Protein AF-A0A255ZN22-F1 (afdb_monomer_lite)

Structure (mmCIF, N/CA/C/O backbone):
data_AF-A0A255ZN22-F1
#
_entry.id   AF-A0A255ZN22-F1
#
loop_
_atom_site.group_PDB
_atom_site.id
_atom_site.type_symbol
_atom_site.label_atom_id
_atom_site.label_alt_id
_atom_site.label_comp_id
_atom_site.label_asym_id
_atom_site.label_entity_id
_atom_site.label_seq_id
_atom_site.pdbx_PDB_ins_code
_atom_site.Cartn_x
_atom_site.Cartn_y
_atom_site.Cartn_z
_atom_site.occupancy
_atom_site.B_iso_or_equiv
_atom_site.auth_seq_id
_atom_site.auth_comp_id
_atom_site.auth_asym_id
_atom_site.auth_atom_id
_atom_site.pdbx_PDB_model_num
ATOM 1 N N . MET A 1 1 ? -34.858 -12.009 8.345 1.00 42.62 1 MET A N 1
ATOM 2 C CA . MET A 1 1 ? -36.138 -11.846 9.055 1.00 42.62 1 MET A CA 1
ATOM 3 C C . MET A 1 1 ? -36.398 -13.167 9.733 1.00 42.62 1 MET A C 1
ATOM 5 O O . MET A 1 1 ? -36.829 -14.069 9.045 1.00 42.62 1 MET A O 1
ATOM 9 N N . ASP A 1 2 ? -36.092 -13.280 11.021 1.00 38.97 2 ASP A N 1
ATOM 10 C CA . ASP A 1 2 ? -36.508 -14.421 11.837 1.00 38.97 2 ASP A CA 1
ATOM 11 C C . ASP A 1 2 ? -36.957 -13.870 13.189 1.00 38.97 2 ASP A C 1
ATOM 13 O O . ASP A 1 2 ? -36.173 -13.330 13.969 1.00 38.97 2 ASP A O 1
ATOM 17 N N . ASN A 1 3 ? -38.275 -13.900 13.377 1.00 42.09 3 ASN A N 1
ATOM 18 C CA . ASN A 1 3 ? -39.003 -13.353 14.512 1.00 42.09 3 ASN A CA 1
ATOM 19 C C . ASN A 1 3 ? -39.272 -14.475 15.521 1.00 42.09 3 ASN A C 1
ATOM 21 O O . ASN A 1 3 ? -40.298 -15.147 15.423 1.00 42.09 3 ASN A O 1
ATOM 25 N N . SER A 1 4 ? -38.415 -14.640 16.526 1.00 48.19 4 SER A N 1
ATOM 26 C CA . SER A 1 4 ? -38.745 -15.480 17.684 1.00 48.19 4 SER A CA 1
ATOM 27 C C . SER A 1 4 ? -39.387 -14.624 18.772 1.00 48.19 4 SER A C 1
ATOM 29 O O . SER A 1 4 ? -38.717 -13.969 19.568 1.00 48.19 4 SER A O 1
ATOM 31 N N . LYS A 1 5 ? -40.723 -14.607 18.764 1.00 43.19 5 LYS A N 1
ATOM 32 C CA . LYS A 1 5 ? -41.575 -14.010 19.798 1.00 43.19 5 LYS A CA 1
ATOM 33 C C . LYS A 1 5 ? -41.510 -14.889 21.051 1.00 43.19 5 LYS A C 1
ATOM 35 O O . LYS A 1 5 ? -42.107 -15.960 21.081 1.00 43.19 5 LYS A O 1
ATOM 40 N N . ILE A 1 6 ? -40.785 -14.444 22.074 1.00 53.47 6 ILE A N 1
ATOM 41 C CA . ILE A 1 6 ? -40.792 -15.077 23.398 1.00 53.47 6 ILE A CA 1
ATOM 42 C C . ILE A 1 6 ? -42.051 -14.595 24.131 1.00 53.47 6 ILE A C 1
ATOM 44 O O . ILE A 1 6 ? -42.189 -13.414 24.445 1.00 53.47 6 ILE A O 1
ATOM 48 N N . LEU A 1 7 ? -42.992 -15.517 24.330 1.00 46.69 7 LEU A N 1
ATOM 49 C CA . LEU A 1 7 ? -44.236 -15.326 25.072 1.00 46.69 7 LEU A CA 1
ATOM 50 C C . LEU A 1 7 ? -43.937 -15.151 26.570 1.00 46.69 7 LEU A C 1
ATOM 52 O O . LEU A 1 7 ? -43.393 -16.047 27.209 1.00 46.69 7 LEU A O 1
AT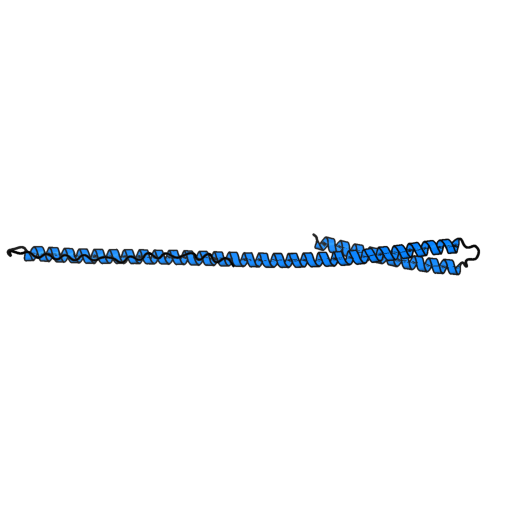OM 56 N N . PHE A 1 8 ? -44.306 -13.992 27.118 1.00 40.56 8 PHE A N 1
ATOM 57 C CA . PHE A 1 8 ? -44.344 -13.714 28.555 1.00 40.56 8 PHE A CA 1
ATOM 58 C C . PHE A 1 8 ? -45.635 -14.300 29.142 1.00 40.56 8 PHE A C 1
ATOM 60 O O . PHE A 1 8 ? -46.725 -13.806 28.853 1.00 40.56 8 PHE A O 1
ATOM 67 N N . THR A 1 9 ? -45.528 -15.331 29.977 1.00 43.53 9 THR A N 1
ATOM 68 C CA . THR A 1 9 ? -46.674 -15.895 30.705 1.00 43.53 9 THR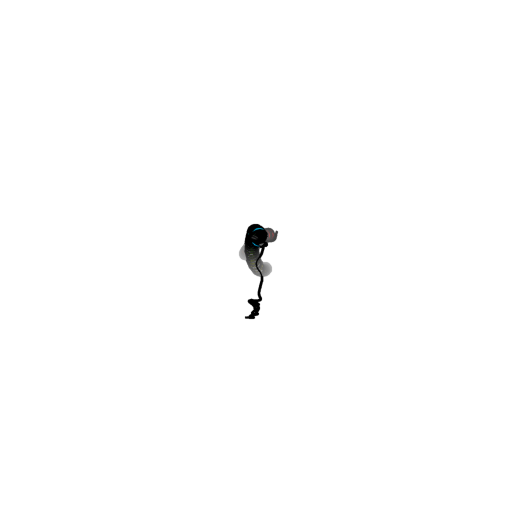 A CA 1
ATOM 69 C C . THR A 1 9 ? -46.726 -15.284 32.104 1.00 43.53 9 THR A C 1
ATOM 71 O O . THR A 1 9 ? -45.979 -15.685 32.993 1.00 43.53 9 THR A O 1
ATOM 74 N N . ALA A 1 10 ? -47.588 -14.284 32.298 1.00 40.84 10 ALA A N 1
ATOM 75 C CA . ALA A 1 10 ? -47.902 -13.719 33.609 1.00 40.84 10 ALA A CA 1
ATOM 76 C C . ALA A 1 10 ? -49.066 -14.504 34.236 1.00 40.84 10 ALA A C 1
ATOM 78 O O . ALA A 1 10 ? -50.192 -14.441 33.746 1.00 40.84 10 ALA A O 1
ATOM 79 N N . LEU A 1 11 ? -48.794 -15.253 35.307 1.00 37.72 11 LEU A N 1
ATOM 80 C CA . LEU A 1 11 ? -49.802 -15.977 36.080 1.00 37.72 11 LEU A CA 1
ATOM 81 C C . LEU A 1 11 ? -50.188 -15.137 37.308 1.00 37.72 11 LEU A C 1
ATOM 83 O O . LEU A 1 11 ? -49.518 -15.180 38.335 1.00 37.72 11 LEU A O 1
ATOM 87 N N . PHE A 1 12 ? -51.255 -14.348 37.184 1.00 39.59 12 PHE A N 1
ATOM 88 C CA . PHE A 1 12 ? -51.958 -13.741 38.315 1.00 39.59 12 PHE A CA 1
ATOM 89 C C . PHE A 1 12 ? -53.159 -14.624 38.654 1.00 39.59 12 PHE A C 1
ATOM 91 O O . PHE A 1 12 ? -54.073 -14.729 37.839 1.00 39.59 12 PHE A O 1
ATOM 98 N N . LEU A 1 13 ? -53.184 -15.221 39.848 1.00 40.44 13 LEU A N 1
ATOM 99 C CA . LEU A 1 13 ? -54.414 -15.757 40.430 1.00 40.44 13 LEU A CA 1
ATOM 100 C C . LEU A 1 13 ? -54.646 -15.115 41.801 1.00 40.44 13 LEU A C 1
ATOM 102 O O . LEU A 1 13 ? -53.926 -15.348 42.770 1.00 40.44 13 LEU A O 1
ATOM 106 N N . THR A 1 14 ? -55.647 -14.243 41.806 1.00 42.03 14 THR A N 1
ATOM 107 C CA . THR A 1 14 ? -56.286 -13.562 42.927 1.00 42.03 14 THR A CA 1
ATOM 108 C C . THR A 1 14 ? -57.098 -14.535 43.787 1.00 42.03 14 THR A C 1
ATOM 110 O O . THR A 1 14 ? -57.563 -15.570 43.318 1.00 42.03 14 THR A O 1
ATOM 113 N N . GLY A 1 15 ? -57.216 -14.199 45.074 1.00 35.94 15 GLY A N 1
ATOM 114 C CA . GLY A 1 15 ? -57.648 -15.101 46.139 1.00 35.94 15 GLY A CA 1
ATOM 115 C C . GLY A 1 15 ? -59.147 -15.361 46.290 1.00 35.94 15 GLY A C 1
ATOM 116 O O . GLY A 1 15 ? -59.993 -14.829 45.576 1.00 35.94 15 GLY A O 1
ATOM 117 N N . ALA A 1 16 ? -59.449 -16.162 47.310 1.00 38.47 16 ALA A N 1
ATOM 118 C CA . ALA A 1 16 ? -60.785 -16.377 47.839 1.00 38.47 16 ALA A CA 1
ATOM 119 C C . ALA A 1 16 ? -60.768 -16.120 49.354 1.00 38.47 16 ALA A C 1
ATOM 121 O O . ALA A 1 16 ? -60.065 -16.794 50.105 1.00 38.47 16 ALA A O 1
ATOM 122 N N . PHE A 1 17 ? -61.541 -15.123 49.782 1.00 40.75 17 PHE A N 1
ATOM 123 C CA . PHE A 1 17 ? -61.915 -14.904 51.176 1.00 40.75 17 PHE A CA 1
ATOM 124 C C . PHE A 1 17 ? -63.021 -15.896 51.547 1.00 40.75 17 PHE A C 1
ATOM 126 O O . PHE A 1 17 ? -64.038 -15.963 50.858 1.00 40.75 17 PHE A O 1
ATOM 133 N N . ALA A 1 18 ? -62.859 -16.618 52.654 1.00 37.53 18 ALA A N 1
ATOM 134 C CA . ALA A 1 18 ? -63.938 -17.365 53.290 1.00 37.53 18 ALA A CA 1
ATOM 135 C C . ALA A 1 18 ? -64.299 -16.674 54.613 1.00 37.53 18 ALA A C 1
ATOM 137 O O . ALA A 1 18 ? -63.524 -16.700 55.564 1.00 37.53 18 ALA A O 1
ATOM 138 N N . ASN A 1 19 ? -65.474 -16.042 54.658 1.00 43.28 19 ASN A N 1
ATOM 139 C CA . ASN A 1 19 ? -66.140 -15.657 55.900 1.00 43.28 19 ASN A CA 1
ATOM 140 C C . ASN A 1 19 ? -67.181 -16.731 56.223 1.00 43.28 19 ASN A C 1
ATOM 142 O O . ASN A 1 19 ? -68.104 -16.944 55.440 1.00 43.28 19 ASN A O 1
ATOM 146 N N . ALA A 1 20 ? -67.057 -17.369 57.383 1.00 34.81 20 ALA A N 1
ATOM 147 C CA . ALA A 1 20 ? -68.116 -18.165 57.986 1.00 34.81 20 ALA A CA 1
ATOM 148 C C . ALA A 1 20 ? -68.363 -17.621 59.399 1.00 34.81 20 ALA A C 1
ATOM 150 O O . ALA A 1 20 ? -67.557 -17.824 60.304 1.00 34.81 20 ALA A O 1
ATOM 151 N N . GLN A 1 21 ? -69.459 -16.880 59.569 1.00 40.47 21 GLN A N 1
ATOM 152 C CA . GLN A 1 21 ? -70.020 -16.559 60.880 1.00 40.47 21 GLN A CA 1
ATOM 153 C C . GLN A 1 21 ? -70.961 -17.690 61.297 1.00 40.47 21 GLN A C 1
ATOM 155 O O . GLN A 1 21 ? -71.856 -18.059 60.537 1.00 40.47 21 GLN A O 1
ATOM 160 N N . GLN A 1 22 ? -70.809 -18.182 62.525 1.00 34.00 22 GLN A N 1
ATOM 161 C CA . GLN A 1 22 ? -71.832 -18.977 63.193 1.00 34.00 22 GLN A CA 1
ATOM 162 C C . GLN A 1 22 ? -72.015 -18.458 64.625 1.00 34.00 22 GLN A C 1
ATOM 164 O O . GLN A 1 22 ? -71.066 -18.377 65.401 1.00 34.00 22 GLN A O 1
ATOM 169 N N . ASN A 1 23 ? -73.247 -18.044 64.920 1.00 36.53 23 ASN A N 1
ATOM 170 C CA . ASN A 1 23 ? -73.726 -17.559 66.214 1.00 36.53 23 ASN A CA 1
ATOM 171 C C . ASN A 1 23 ? -74.195 -18.722 67.111 1.00 36.53 23 ASN A C 1
ATOM 173 O O . ASN A 1 23 ? -74.844 -19.645 66.627 1.00 36.53 23 ASN A O 1
ATOM 177 N N . GLY A 1 24 ? -73.984 -18.580 68.423 1.00 32.84 24 GLY A N 1
ATOM 178 C CA . GLY A 1 24 ? -74.672 -19.278 69.528 1.00 32.84 24 GLY A CA 1
ATOM 179 C C . GLY A 1 24 ? -74.041 -18.827 70.858 1.00 32.84 24 GLY A C 1
ATOM 180 O O . GLY A 1 24 ? -72.853 -19.043 71.041 1.00 32.84 24 GLY A O 1
ATOM 181 N N . GLY A 1 25 ? -74.649 -17.944 71.670 1.00 34.28 25 GLY A N 1
ATOM 182 C CA . GLY A 1 25 ? -75.611 -18.236 72.759 1.00 34.28 25 GLY A CA 1
ATOM 183 C C . GLY A 1 25 ? -74.949 -19.039 73.901 1.00 34.28 25 GLY A C 1
ATOM 184 O O . GLY A 1 25 ? -74.407 -20.093 73.618 1.00 34.28 25 GLY A O 1
ATOM 185 N N . SER A 1 26 ? -74.930 -18.714 75.201 1.00 37.47 26 SER A N 1
ATOM 186 C CA . SER A 1 26 ? -75.487 -17.662 76.071 1.00 37.47 26 SER A CA 1
ATOM 187 C C . SER A 1 26 ? -74.982 -17.918 77.514 1.00 37.47 26 SER A C 1
ATOM 189 O O . SER A 1 26 ? -74.968 -19.079 77.912 1.00 37.47 26 SER A O 1
ATOM 191 N N . SER A 1 27 ? -74.652 -16.888 78.308 1.00 37.62 27 SER A N 1
ATOM 192 C CA . SER A 1 27 ? -74.996 -16.717 79.750 1.00 37.62 27 SER A CA 1
ATOM 193 C C . SER A 1 27 ? -74.075 -15.666 80.410 1.00 37.62 27 SER A C 1
ATOM 195 O O . SER A 1 27 ? -72.861 -15.745 80.213 1.00 37.62 27 SER A O 1
ATOM 197 N N . PRO A 1 28 ? -74.595 -14.685 81.179 1.00 56.25 28 PRO A N 1
ATOM 198 C CA . PRO A 1 28 ? -73.804 -13.595 81.734 1.00 56.25 28 PRO A CA 1
ATOM 199 C C . PRO A 1 28 ? -73.674 -13.709 83.255 1.00 56.25 28 PRO A C 1
ATOM 201 O O . PRO A 1 28 ? -74.647 -13.484 83.961 1.00 56.25 28 PRO A O 1
ATOM 204 N N . VAL A 1 29 ? -72.475 -13.963 83.772 1.00 37.97 29 VAL A N 1
ATOM 205 C CA . VAL A 1 29 ? -72.031 -13.407 85.061 1.00 37.97 29 VAL A CA 1
ATOM 206 C C . VAL A 1 29 ? -70.510 -13.546 85.161 1.00 37.97 29 VAL A C 1
ATOM 208 O O . VAL A 1 29 ? -69.957 -14.616 84.943 1.00 37.97 29 VAL A O 1
ATOM 211 N N . ASP A 1 30 ? -69.849 -12.426 85.447 1.00 41.03 30 ASP A N 1
ATOM 212 C CA . ASP A 1 30 ? -68.445 -12.320 85.877 1.00 41.03 30 ASP A CA 1
ATOM 213 C C . ASP A 1 30 ? -67.310 -12.580 84.861 1.00 41.03 30 ASP A C 1
ATOM 215 O O . ASP A 1 30 ? -66.173 -12.848 85.228 1.00 41.03 30 ASP A O 1
ATOM 219 N N . SER A 1 31 ? -67.575 -12.447 83.555 1.00 46.72 31 SER A N 1
ATOM 220 C CA . SER A 1 31 ? -66.528 -12.506 82.506 1.00 46.72 31 SER A CA 1
ATOM 221 C C . SER A 1 31 ? -66.238 -11.162 81.822 1.00 46.72 31 SER A C 1
ATOM 223 O O . SER A 1 31 ? -65.248 -11.031 81.113 1.00 46.72 31 SER A O 1
ATOM 225 N N . LEU A 1 32 ? -67.067 -10.132 82.025 1.00 43.38 32 LEU A N 1
ATOM 226 C CA . LEU A 1 32 ? -67.018 -8.883 81.245 1.00 43.38 32 LEU A CA 1
ATOM 227 C C . LEU A 1 32 ? -65.808 -7.978 81.539 1.00 43.38 32 LEU A C 1
ATOM 229 O O . LEU A 1 32 ? -65.420 -7.203 80.664 1.00 43.38 32 LEU A O 1
ATOM 233 N N . SER A 1 33 ? -65.209 -8.057 82.729 1.00 43.03 33 SER A N 1
ATOM 234 C CA . SER A 1 33 ? -63.977 -7.325 83.068 1.00 43.03 33 SER A CA 1
ATOM 235 C C . SER A 1 33 ? -62.738 -8.031 82.504 1.00 43.03 33 SER A C 1
ATOM 237 O O . SER A 1 33 ? -61.956 -7.411 81.791 1.00 43.03 33 SER A O 1
ATOM 239 N N . VAL A 1 34 ? -62.628 -9.350 82.697 1.00 46.34 34 VAL A N 1
ATOM 240 C CA . VAL A 1 34 ? -61.513 -10.184 82.202 1.00 46.34 34 VAL A CA 1
ATOM 241 C C . VAL A 1 34 ? -61.508 -10.309 80.668 1.00 46.34 34 VAL A C 1
ATOM 243 O O . VAL A 1 34 ? -60.452 -10.340 80.035 1.00 46.34 34 VAL A O 1
ATOM 246 N N . GLN A 1 35 ? -62.685 -10.331 80.037 1.00 44.16 35 GLN A N 1
ATOM 247 C CA . GLN A 1 35 ? -62.835 -10.440 78.584 1.00 44.16 35 GLN A CA 1
ATOM 248 C C . GLN A 1 35 ? -62.599 -9.096 77.871 1.00 44.16 35 GLN A C 1
ATOM 250 O O . GLN A 1 35 ? -62.114 -9.093 76.740 1.00 44.16 35 GLN A O 1
ATOM 255 N N . ARG A 1 36 ? -62.858 -7.946 78.520 1.00 48.28 36 ARG A N 1
ATOM 256 C CA . ARG A 1 36 ? -62.447 -6.623 78.004 1.00 48.28 36 ARG A CA 1
ATOM 257 C C . ARG A 1 36 ? -60.935 -6.422 78.066 1.00 48.28 36 ARG A C 1
ATOM 259 O O . ARG A 1 36 ? -60.371 -5.982 77.071 1.00 48.28 36 ARG A O 1
ATOM 266 N N . ASP A 1 37 ? -60.286 -6.812 79.162 1.00 50.50 37 ASP A N 1
ATOM 267 C CA . ASP A 1 37 ? -58.820 -6.751 79.265 1.00 50.50 37 ASP A CA 1
ATOM 268 C C . ASP A 1 37 ? -58.147 -7.685 78.254 1.00 50.50 37 ASP A C 1
ATOM 270 O O . ASP A 1 37 ? -57.261 -7.272 77.510 1.00 50.50 37 ASP A O 1
ATOM 274 N N . SER A 1 38 ? -58.634 -8.922 78.121 1.00 54.41 38 SER A N 1
ATOM 275 C CA . SER A 1 38 ? -58.085 -9.882 77.152 1.00 54.41 38 SER A CA 1
ATOM 276 C C . SER A 1 38 ? -58.285 -9.435 75.697 1.00 54.41 38 SER A C 1
ATOM 278 O O . SER A 1 38 ? -57.421 -9.663 74.854 1.00 54.41 38 SER A O 1
ATOM 280 N N . THR A 1 39 ? -59.403 -8.773 75.375 1.00 55.97 39 THR A N 1
ATOM 281 C CA . THR A 1 39 ? -59.663 -8.260 74.015 1.00 55.97 39 THR A CA 1
ATOM 282 C C . THR A 1 39 ? -58.918 -6.962 73.706 1.00 55.97 39 THR A C 1
ATOM 284 O O . THR A 1 39 ? -58.557 -6.755 72.546 1.00 55.97 39 THR A O 1
ATOM 287 N N . MET A 1 40 ? -58.635 -6.115 74.704 1.00 57.53 40 MET A N 1
ATOM 288 C CA . MET A 1 40 ? -57.730 -4.969 74.549 1.00 57.53 40 MET A CA 1
ATOM 289 C C . MET A 1 40 ? -56.282 -5.417 74.348 1.00 57.53 40 MET A C 1
ATOM 291 O O . MET A 1 40 ? -55.661 -4.976 73.384 1.00 57.53 40 MET A O 1
ATOM 295 N N . VAL A 1 41 ? -55.789 -6.363 75.156 1.00 60.56 41 VAL A N 1
ATOM 296 C CA . VAL A 1 41 ? -54.438 -6.931 75.010 1.00 60.56 41 VAL A CA 1
ATOM 297 C C . VAL A 1 41 ? -54.274 -7.623 73.656 1.00 60.56 41 VAL A C 1
ATOM 299 O O . VAL A 1 41 ? -53.267 -7.415 72.989 1.00 60.56 41 VAL A O 1
ATOM 302 N N . LEU A 1 42 ? -55.272 -8.384 73.189 1.00 61.19 42 LEU A N 1
ATOM 303 C CA . LEU A 1 42 ? -55.245 -8.998 71.855 1.00 61.19 42 LEU A CA 1
ATOM 304 C C . LEU A 1 42 ? -55.263 -7.960 70.723 1.00 61.19 42 LEU A C 1
ATOM 306 O O . LEU A 1 42 ? -54.556 -8.145 69.738 1.00 61.19 42 LEU A 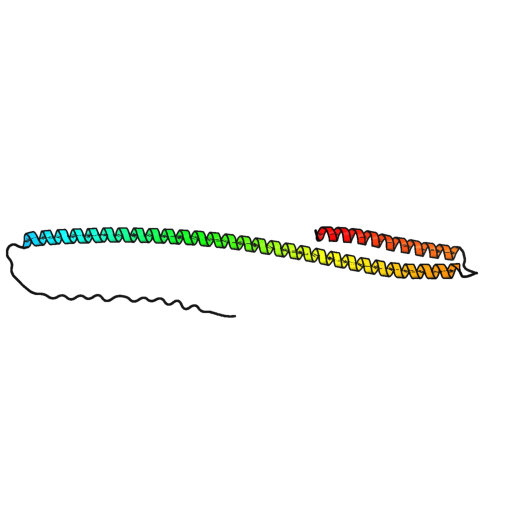O 1
ATOM 310 N N . LYS A 1 43 ? -56.028 -6.864 70.846 1.00 61.94 43 LYS A N 1
ATOM 311 C CA . LYS A 1 43 ? -56.030 -5.769 69.856 1.00 61.94 43 LYS A CA 1
ATOM 312 C C . LYS A 1 43 ? -54.707 -5.007 69.821 1.00 61.94 43 LYS A C 1
ATOM 314 O O . LYS A 1 43 ? -54.247 -4.674 68.733 1.00 61.94 43 LYS A O 1
ATOM 319 N N . GLU A 1 44 ? -54.100 -4.729 70.971 1.00 61.88 44 GLU A N 1
ATOM 320 C CA . GLU A 1 44 ? -52.779 -4.093 71.043 1.00 61.88 44 GLU A CA 1
ATOM 321 C C . GLU A 1 44 ? -51.687 -5.000 70.474 1.00 61.88 44 GLU A C 1
ATOM 323 O O . GLU A 1 44 ? -50.901 -4.534 69.653 1.00 61.88 44 GLU A O 1
ATOM 328 N N . ASN A 1 45 ? -51.703 -6.298 70.797 1.00 64.88 45 ASN A N 1
ATOM 329 C CA . ASN A 1 45 ? -50.783 -7.278 70.212 1.00 64.88 45 ASN A CA 1
ATOM 330 C C . ASN A 1 45 ? -50.958 -7.371 68.685 1.00 64.88 45 ASN A C 1
ATOM 332 O O . ASN A 1 45 ? -49.986 -7.341 67.939 1.00 64.88 45 ASN A O 1
ATOM 336 N N . TYR A 1 46 ? -52.202 -7.413 68.197 1.00 59.75 46 TYR A N 1
ATOM 337 C CA . TYR A 1 46 ? -52.500 -7.487 66.764 1.00 59.75 46 TYR A CA 1
ATOM 338 C C . TYR A 1 46 ? -52.066 -6.224 66.007 1.00 59.75 46 TYR A C 1
ATOM 340 O O . TYR A 1 46 ? -51.544 -6.314 64.896 1.00 59.75 46 TYR A O 1
ATOM 348 N N . ASN A 1 47 ? -52.246 -5.045 66.609 1.00 68.44 47 ASN A N 1
ATOM 349 C CA . ASN A 1 47 ? -51.798 -3.779 66.032 1.00 68.44 47 ASN A CA 1
ATOM 350 C C . ASN A 1 47 ? -50.267 -3.658 66.041 1.00 68.44 47 ASN A C 1
ATOM 352 O O . ASN A 1 47 ? -49.712 -3.233 65.031 1.00 68.44 47 ASN A O 1
ATOM 356 N N . GLN A 1 48 ? -49.591 -4.080 67.117 1.00 65.06 48 GLN A N 1
ATOM 357 C CA . GLN A 1 48 ? -48.125 -4.101 67.206 1.00 65.06 48 GLN A CA 1
ATOM 358 C C . GLN A 1 48 ? -47.497 -5.055 66.180 1.00 65.06 48 GLN A C 1
ATOM 360 O O . GLN A 1 48 ? -46.602 -4.648 65.436 1.00 65.06 48 GLN A O 1
ATOM 365 N N . ILE A 1 49 ? -48.030 -6.276 66.053 1.00 67.56 49 ILE A N 1
ATOM 366 C CA . ILE A 1 49 ? -47.585 -7.266 65.059 1.00 67.56 49 ILE A CA 1
ATOM 367 C C . ILE A 1 49 ? -47.801 -6.744 63.629 1.00 67.56 49 ILE A C 1
ATOM 369 O O . ILE A 1 49 ? -46.923 -6.894 62.781 1.00 67.56 49 ILE A O 1
ATOM 373 N N . ASN A 1 50 ? -48.928 -6.078 63.347 1.00 72.00 50 ASN A N 1
ATOM 374 C CA . ASN A 1 50 ? -49.164 -5.474 62.030 1.00 72.00 50 ASN A CA 1
ATOM 375 C C . ASN A 1 50 ? -48.209 -4.312 61.733 1.00 72.00 50 ASN A C 1
ATOM 377 O O . ASN A 1 50 ? -47.769 -4.164 60.593 1.00 72.00 50 ASN A O 1
ATOM 381 N N . THR A 1 51 ? -47.862 -3.494 62.730 1.00 76.00 51 THR A N 1
ATOM 382 C CA . THR A 1 51 ? -46.883 -2.415 62.545 1.00 76.00 51 THR A CA 1
ATOM 383 C C . THR A 1 51 ? -45.463 -2.936 62.335 1.00 76.00 51 THR A C 1
ATOM 385 O O . THR A 1 51 ? -44.761 -2.412 61.473 1.00 76.00 51 THR A O 1
ATOM 388 N N . GLU A 1 52 ? -45.044 -3.992 63.038 1.00 79.31 52 GLU A N 1
ATOM 389 C CA . GLU A 1 52 ? -43.739 -4.631 62.812 1.00 79.31 52 GLU A CA 1
ATOM 390 C C . GLU A 1 52 ? -43.674 -5.336 61.452 1.00 79.31 52 GLU A C 1
ATOM 392 O O . GLU A 1 52 ? -42.697 -5.168 60.720 1.00 79.31 52 GLU A O 1
ATOM 397 N N . ALA A 1 53 ? -44.736 -6.045 61.055 1.00 82.19 53 ALA A N 1
ATOM 398 C CA . ALA A 1 53 ? -44.827 -6.679 59.741 1.00 82.19 53 ALA A CA 1
ATOM 399 C C . ALA A 1 53 ? -44.800 -5.649 58.596 1.00 82.19 53 ALA A C 1
ATOM 401 O O . ALA A 1 53 ? -44.143 -5.872 57.576 1.00 82.19 53 ALA A O 1
ATOM 402 N N . ALA A 1 54 ? -45.464 -4.500 58.768 1.00 82.62 54 ALA A N 1
ATOM 403 C CA . ALA A 1 54 ? -45.416 -3.399 57.808 1.00 82.62 54 ALA A CA 1
ATOM 404 C C . ALA A 1 54 ? -44.016 -2.764 57.723 1.00 82.62 54 ALA A C 1
ATOM 406 O O . ALA A 1 54 ? -43.541 -2.480 56.622 1.00 82.62 54 ALA A O 1
ATOM 407 N N . LEU A 1 55 ? -43.329 -2.593 58.858 1.00 86.62 55 LEU A N 1
ATOM 408 C CA . LEU A 1 55 ? -41.967 -2.053 58.910 1.00 86.62 55 LEU A CA 1
ATOM 409 C C . LEU A 1 55 ? -40.947 -3.001 58.252 1.00 86.62 55 LEU A C 1
ATOM 411 O O . LEU A 1 55 ? -40.091 -2.560 57.484 1.00 86.62 55 LEU A O 1
ATOM 415 N N . GLU A 1 56 ? -41.046 -4.311 58.504 1.00 88.00 56 GLU A N 1
ATOM 416 C CA . GLU A 1 56 ? -40.218 -5.314 57.824 1.00 88.00 56 GLU A CA 1
ATOM 417 C C . GLU A 1 56 ? -40.487 -5.360 56.317 1.00 88.00 56 GLU A C 1
ATOM 419 O O . GLU A 1 56 ? -39.547 -5.456 55.524 1.00 88.00 56 GLU A O 1
ATOM 424 N N . ALA A 1 57 ? -41.755 -5.289 55.901 1.00 87.31 57 ALA A N 1
ATOM 425 C CA . ALA A 1 57 ? -42.113 -5.249 54.487 1.00 87.31 57 ALA A CA 1
ATOM 426 C C . ALA A 1 57 ? -41.531 -4.006 53.796 1.00 87.31 57 ALA A C 1
ATOM 428 O O . ALA A 1 57 ? -41.012 -4.112 52.684 1.00 87.31 57 ALA A O 1
ATOM 429 N N . GLN A 1 58 ? -41.547 -2.855 54.473 1.00 89.44 58 GLN A N 1
ATOM 430 C CA . GLN A 1 58 ? -40.966 -1.615 53.968 1.00 89.44 58 GLN A CA 1
ATOM 431 C C . GLN A 1 58 ? -39.439 -1.714 53.830 1.00 89.44 58 GLN A C 1
ATOM 433 O O . GLN A 1 58 ? -38.912 -1.393 52.766 1.00 89.44 58 GLN A O 1
ATOM 438 N N . LYS A 1 59 ? -38.735 -2.260 54.833 1.00 92.62 59 LYS A N 1
ATOM 439 C CA . LYS A 1 59 ? -37.284 -2.517 54.745 1.00 92.62 59 LYS A CA 1
ATOM 440 C C . LYS A 1 59 ? -36.925 -3.476 53.610 1.00 92.62 59 LYS A C 1
ATOM 442 O O . LYS A 1 59 ? -35.995 -3.209 52.855 1.00 92.62 59 LYS A O 1
ATOM 447 N N . ARG A 1 60 ? -37.672 -4.575 53.438 1.00 91.31 60 ARG A N 1
ATOM 448 C CA . ARG A 1 60 ? -37.437 -5.516 52.326 1.00 91.31 60 ARG A CA 1
ATOM 449 C C . ARG A 1 60 ? -37.667 -4.864 50.963 1.00 91.31 60 ARG A C 1
ATOM 451 O O . ARG A 1 60 ? -36.927 -5.160 50.027 1.00 91.31 60 ARG A O 1
ATOM 458 N N . ALA A 1 61 ? -38.674 -3.999 50.841 1.00 90.19 61 ALA A N 1
ATOM 459 C CA . ALA A 1 61 ? -38.935 -3.256 49.612 1.00 90.19 61 ALA A CA 1
ATOM 460 C C . ALA A 1 61 ? -37.804 -2.262 49.297 1.00 90.19 61 ALA A C 1
ATOM 462 O O . ALA A 1 61 ? -37.352 -2.202 48.155 1.00 90.19 61 ALA A O 1
ATOM 463 N N . GLU A 1 62 ? -37.298 -1.552 50.307 1.00 93.38 62 GLU A N 1
ATOM 464 C CA . GLU A 1 62 ? -36.174 -0.620 50.169 1.00 93.38 62 GLU A CA 1
ATOM 465 C C . GLU A 1 62 ? -34.875 -1.346 49.776 1.00 93.38 62 GLU A C 1
ATOM 467 O O . GLU A 1 62 ? -34.217 -0.959 48.810 1.00 93.38 62 GLU A O 1
ATOM 472 N N . GLU A 1 63 ? -34.553 -2.472 50.423 1.00 93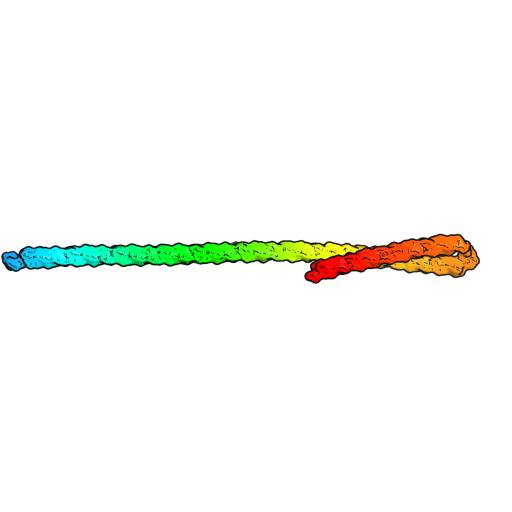.88 63 GLU A N 1
ATOM 473 C CA . GLU A 1 63 ? -33.409 -3.311 50.040 1.00 93.88 63 GLU A CA 1
ATOM 474 C C . GLU A 1 63 ? -33.538 -3.866 48.613 1.00 93.88 63 GLU A C 1
ATOM 476 O O . GLU A 1 63 ? -32.555 -3.935 47.869 1.00 93.88 63 GLU A O 1
ATOM 481 N N . ALA A 1 64 ? -34.742 -4.289 48.214 1.00 92.94 64 ALA A N 1
ATOM 482 C CA . ALA A 1 64 ? -34.999 -4.778 46.864 1.00 92.94 64 ALA A CA 1
ATOM 483 C C . ALA A 1 64 ? -34.817 -3.664 45.822 1.00 92.94 64 ALA A C 1
ATOM 485 O O . ALA A 1 64 ? -34.218 -3.904 44.769 1.00 92.94 64 ALA A O 1
ATOM 486 N N . GLN A 1 65 ? -35.268 -2.447 46.130 1.00 93.31 65 GLN A N 1
ATOM 487 C CA . GLN A 1 65 ? -35.079 -1.277 45.279 1.00 93.31 65 GLN A CA 1
ATOM 488 C C . GLN A 1 65 ? -33.596 -0.898 45.167 1.00 93.31 65 GLN A C 1
ATOM 490 O O . GLN A 1 65 ? -33.099 -0.709 44.056 1.00 93.31 65 GLN A O 1
ATOM 495 N N . GLU A 1 66 ? -32.852 -0.883 46.275 1.00 95.25 66 GLU A N 1
ATOM 496 C CA . GLU A 1 66 ? -31.416 -0.585 46.264 1.00 95.25 66 GLU A CA 1
ATOM 497 C C . GLU A 1 66 ? -30.627 -1.624 45.443 1.00 95.25 66 GLU A C 1
ATOM 499 O O . GLU A 1 66 ? -29.737 -1.273 44.658 1.00 95.25 66 GLU A O 1
ATOM 504 N N . ARG A 1 67 ? -30.968 -2.915 45.568 1.00 94.12 67 ARG A N 1
ATOM 505 C CA . ARG A 1 67 ? -30.373 -3.988 44.751 1.00 94.12 67 ARG A CA 1
ATOM 506 C C . ARG A 1 67 ? -30.694 -3.813 43.267 1.00 94.12 67 ARG A C 1
ATOM 508 O O . ARG A 1 67 ? -29.794 -3.960 42.438 1.00 94.12 67 ARG A O 1
ATOM 515 N N . ALA A 1 68 ? -31.937 -3.471 42.928 1.00 93.38 68 ALA A N 1
ATOM 516 C CA . ALA A 1 68 ? -32.345 -3.219 41.548 1.00 93.38 68 ALA A CA 1
ATOM 517 C C . ALA A 1 68 ? -31.597 -2.018 40.943 1.00 93.38 68 ALA A C 1
ATOM 519 O O . ALA A 1 68 ? -31.086 -2.111 39.825 1.00 93.38 68 ALA A O 1
ATOM 520 N N . GLU A 1 69 ? -31.444 -0.923 41.692 1.00 95.31 69 GLU A N 1
ATOM 521 C CA . GLU A 1 69 ? -30.674 0.242 41.250 1.00 95.31 69 GLU A CA 1
ATOM 522 C C . GLU A 1 69 ? -29.190 -0.077 41.048 1.00 95.31 69 GLU A C 1
ATOM 524 O O . GLU A 1 69 ? -28.596 0.344 40.051 1.00 95.31 69 GLU A O 1
ATOM 529 N N . LYS A 1 70 ? -28.568 -0.838 41.959 1.00 95.81 70 LYS A N 1
ATOM 530 C CA . LYS A 1 70 ? -27.172 -1.279 41.799 1.00 95.81 70 LYS A CA 1
ATOM 531 C C . LYS A 1 70 ? -27.004 -2.116 40.530 1.00 95.81 70 LYS A C 1
ATOM 533 O O . LYS A 1 70 ? -26.114 -1.819 39.731 1.00 95.81 70 LYS A O 1
ATOM 538 N N . ALA A 1 71 ? -27.899 -3.074 40.290 1.00 94.75 71 ALA A N 1
ATOM 539 C CA . ALA A 1 71 ? -27.883 -3.903 39.085 1.00 94.75 71 ALA A CA 1
ATOM 540 C C . ALA A 1 71 ? -28.074 -3.078 37.795 1.00 94.75 71 ALA A C 1
ATOM 542 O O . ALA A 1 71 ? -27.374 -3.298 36.801 1.00 94.75 71 ALA A O 1
ATOM 543 N N . GLN A 1 72 ? -28.962 -2.077 37.801 1.00 95.31 72 GLN A N 1
ATOM 544 C CA . GLN A 1 72 ? -29.128 -1.151 36.671 1.00 95.31 72 GLN A CA 1
ATOM 545 C C . GLN A 1 72 ? -27.865 -0.314 36.421 1.00 95.31 72 GLN A C 1
ATOM 547 O O . GLN A 1 72 ? -27.392 -0.201 35.289 1.00 95.31 72 GLN A O 1
ATOM 552 N N . ARG A 1 73 ? -27.246 0.226 37.476 1.00 96.31 73 ARG A N 1
ATOM 553 C CA . ARG A 1 73 ? -26.000 0.999 37.345 1.00 96.31 73 ARG A CA 1
ATOM 554 C C . ARG A 1 73 ? -24.849 0.142 36.813 1.00 96.31 73 ARG A C 1
ATOM 556 O O . ARG A 1 73 ? -24.024 0.633 36.039 1.00 96.31 73 ARG A O 1
ATOM 563 N N . GLU A 1 74 ? -24.761 -1.123 37.213 1.00 96.00 74 GLU A N 1
ATOM 564 C CA . GLU A 1 74 ? -23.750 -2.060 36.711 1.00 96.00 74 GLU A CA 1
ATOM 565 C C . GLU A 1 74 ? -23.974 -2.435 35.246 1.00 96.00 74 GLU A C 1
ATOM 567 O O . GLU A 1 74 ? -23.034 -2.380 34.447 1.00 96.00 74 GLU A O 1
ATOM 572 N N . THR A 1 75 ? -25.214 -2.742 34.865 1.00 95.81 75 THR A N 1
ATOM 573 C CA . THR A 1 75 ? -25.566 -3.031 33.468 1.00 95.81 75 THR A CA 1
ATOM 574 C C . THR A 1 75 ? -25.298 -1.830 32.565 1.00 95.81 75 THR A C 1
ATOM 576 O O . THR A 1 75 ? -24.640 -1.987 31.537 1.00 95.81 75 THR A O 1
ATOM 579 N N . GLU A 1 76 ? -25.660 -0.611 32.973 1.00 96.94 76 GLU A N 1
ATOM 580 C CA . GLU A 1 76 ? -25.296 0.605 32.239 1.00 96.94 76 GLU A CA 1
ATOM 581 C C . GLU A 1 76 ? -23.782 0.781 32.079 1.00 96.94 76 GLU A C 1
ATOM 583 O O . GLU A 1 76 ? -23.301 1.141 30.999 1.00 96.94 76 GLU A O 1
ATOM 588 N N . LYS A 1 77 ? -23.008 0.558 33.149 1.00 96.69 77 LYS A N 1
ATOM 589 C CA . LYS A 1 77 ? -21.541 0.635 33.093 1.00 96.69 77 LYS A CA 1
ATOM 590 C C . LYS A 1 77 ? -20.985 -0.383 32.101 1.00 96.69 77 LYS A C 1
ATOM 592 O O . LYS A 1 77 ? -20.087 -0.037 31.331 1.00 96.69 77 LYS A O 1
ATOM 597 N N . ASN A 1 78 ? -21.521 -1.599 32.088 1.00 95.81 78 ASN A N 1
ATOM 598 C CA . ASN A 1 78 ? -21.102 -2.653 31.169 1.00 95.81 78 ASN A CA 1
ATOM 599 C C . ASN A 1 78 ? -21.468 -2.318 29.719 1.00 95.81 78 ASN A C 1
ATOM 601 O O . ASN A 1 78 ? -20.603 -2.394 28.849 1.00 95.81 78 ASN A O 1
ATOM 605 N N . LEU A 1 79 ? -22.678 -1.818 29.458 1.00 96.75 79 LEU A N 1
ATOM 606 C CA . LEU A 1 79 ? -23.078 -1.341 28.129 1.00 96.75 79 LEU A CA 1
ATOM 607 C C . LEU A 1 79 ? -22.183 -0.193 27.641 1.00 96.75 79 LEU A C 1
ATOM 609 O O . LEU A 1 79 ? -21.726 -0.195 26.497 1.00 96.75 79 LEU A O 1
ATOM 613 N N . LYS A 1 80 ? -21.847 0.759 28.522 1.00 97.38 80 LYS A N 1
ATOM 614 C CA . LYS A 1 80 ? -20.910 1.854 28.214 1.00 97.38 80 LYS A CA 1
ATOM 615 C C . LYS A 1 80 ? -19.503 1.335 27.890 1.00 97.38 80 LYS A C 1
ATOM 617 O O . LYS A 1 80 ? -18.844 1.905 27.017 1.00 97.38 80 LYS A O 1
ATOM 622 N N . LYS A 1 81 ? -19.022 0.282 28.564 1.00 97.12 81 LYS A N 1
ATOM 623 C CA . LYS A 1 81 ? -17.733 -0.366 28.249 1.00 97.12 81 LYS A CA 1
ATOM 624 C C . LYS A 1 81 ? -17.774 -1.046 26.879 1.00 97.12 81 LYS A C 1
ATOM 626 O O . LYS A 1 81 ? -16.924 -0.739 26.047 1.00 97.12 81 LYS A O 1
ATOM 631 N N . ILE A 1 82 ? -18.805 -1.848 26.613 1.00 97.00 82 ILE A N 1
ATOM 632 C CA . ILE A 1 82 ? -18.998 -2.540 25.329 1.00 97.00 82 ILE A CA 1
ATOM 633 C C . ILE A 1 82 ? -19.051 -1.532 24.175 1.00 97.00 82 ILE A C 1
ATOM 635 O O . ILE A 1 82 ? -18.320 -1.668 23.198 1.00 97.00 82 ILE A O 1
ATOM 639 N N . ALA A 1 83 ? -19.835 -0.458 24.306 1.00 96.81 83 ALA A N 1
ATOM 640 C CA . ALA A 1 83 ? -19.924 0.578 23.277 1.00 96.81 83 ALA A CA 1
ATOM 641 C C . ALA A 1 83 ? -18.573 1.275 23.020 1.00 96.81 83 ALA A C 1
ATOM 643 O O . ALA A 1 83 ? -18.241 1.616 21.881 1.00 96.81 83 ALA A O 1
ATOM 644 N N . LYS A 1 84 ? -17.758 1.489 24.065 1.00 97.50 84 LYS A N 1
ATOM 645 C CA . LYS A 1 84 ? -16.398 2.035 23.914 1.00 97.50 84 LYS A CA 1
ATOM 646 C C . LYS A 1 84 ? -15.478 1.063 23.179 1.00 97.5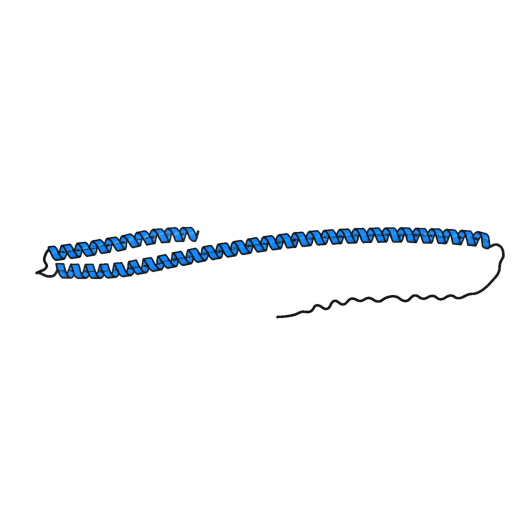0 84 LYS A C 1
ATOM 648 O O . LYS A 1 84 ? -14.703 1.509 22.336 1.00 97.50 84 LYS A O 1
ATOM 653 N N . GLU A 1 85 ? -15.547 -0.226 23.488 1.00 96.94 85 GLU A N 1
ATOM 654 C CA . GLU A 1 85 ? -14.758 -1.261 22.816 1.00 96.94 85 GLU A CA 1
ATOM 655 C C . GLU A 1 85 ? -15.154 -1.406 21.349 1.00 96.94 85 GLU A C 1
ATOM 657 O O . GLU A 1 85 ? -14.283 -1.328 20.487 1.00 96.94 85 GLU A O 1
ATOM 662 N N . GLN A 1 86 ? -16.451 -1.463 21.041 1.00 97.00 86 GLN A N 1
ATOM 663 C CA . GLN A 1 86 ? -16.951 -1.477 19.663 1.00 97.00 86 GLN A CA 1
ATOM 664 C C . GLN A 1 86 ? -16.430 -0.282 18.856 1.00 97.00 86 GLN A C 1
ATOM 666 O O . GLN A 1 86 ? -15.902 -0.458 17.759 1.00 97.00 86 GLN A O 1
ATOM 671 N N . ARG A 1 87 ? -16.478 0.932 19.424 1.00 97.56 87 ARG A N 1
ATOM 672 C CA . ARG A 1 87 ? -15.923 2.134 18.776 1.00 97.56 87 ARG A CA 1
ATOM 673 C C . ARG A 1 87 ? -14.411 2.053 18.559 1.00 97.56 87 ARG A C 1
ATOM 675 O O . ARG A 1 87 ? -13.915 2.584 17.567 1.00 97.56 87 ARG A O 1
ATOM 682 N N . LYS A 1 88 ? -13.655 1.450 19.483 1.00 97.56 88 LYS A N 1
ATOM 683 C CA . LYS A 1 88 ? -12.207 1.240 19.307 1.00 97.56 88 LYS A CA 1
ATOM 684 C C . LYS A 1 88 ? -11.941 0.257 18.170 1.00 97.56 88 LYS A C 1
ATOM 686 O O . LYS A 1 88 ? -11.106 0.550 17.318 1.00 97.56 88 LYS A O 1
ATOM 691 N N . THR A 1 89 ? -12.682 -0.846 18.127 1.00 97.25 89 THR A N 1
ATOM 692 C CA . THR A 1 89 ? -12.578 -1.859 17.073 1.00 97.25 89 THR A CA 1
ATOM 693 C C . THR A 1 89 ? -12.921 -1.280 15.706 1.00 97.25 89 THR A C 1
ATOM 695 O O . THR A 1 89 ? -12.141 -1.440 14.774 1.00 97.25 89 THR A O 1
ATOM 698 N N . GLU A 1 90 ? -14.012 -0.522 15.585 1.00 97.81 90 GLU A N 1
ATOM 699 C CA . GLU A 1 90 ? -14.395 0.133 14.328 1.00 97.81 90 GLU A CA 1
ATOM 700 C C . GLU A 1 90 ? -13.307 1.107 13.842 1.00 97.81 90 GLU A C 1
ATOM 702 O O . GLU A 1 90 ? -12.942 1.127 12.665 1.00 97.81 90 GLU A O 1
ATOM 707 N N . LYS A 1 91 ? -12.728 1.900 14.754 1.00 97.94 91 LYS A N 1
ATOM 708 C CA . LYS A 1 91 ? -11.607 2.791 14.422 1.00 97.94 91 LYS A CA 1
ATOM 709 C C . LYS A 1 91 ? -10.375 2.014 13.959 1.00 97.94 91 LYS A C 1
ATOM 711 O O . LYS A 1 91 ? -9.733 2.438 12.999 1.00 97.94 91 LYS A O 1
ATOM 716 N N . ALA A 1 92 ? -10.051 0.901 14.616 1.00 97.19 92 ALA A N 1
ATOM 717 C CA . ALA A 1 92 ? -8.934 0.043 14.234 1.00 97.19 92 ALA A CA 1
ATOM 718 C C . ALA A 1 92 ? -9.155 -0.591 12.851 1.00 97.19 92 ALA A C 1
ATOM 720 O O . ALA A 1 92 ? -8.250 -0.556 12.021 1.00 97.19 92 ALA A O 1
ATOM 721 N N . GLN A 1 93 ? -10.367 -1.077 12.565 1.00 97.69 93 GLN A N 1
ATOM 722 C CA . GLN A 1 93 ? -10.745 -1.612 11.254 1.00 97.69 93 GLN A CA 1
ATOM 723 C C . GLN A 1 93 ? -10.608 -0.555 10.154 1.00 97.69 93 GLN A C 1
ATOM 725 O O . GLN A 1 93 ? -9.922 -0.794 9.164 1.00 97.69 93 GLN A O 1
ATOM 730 N N . LYS A 1 94 ? -11.152 0.653 10.358 1.00 97.88 94 LYS A N 1
ATOM 731 C CA . LYS A 1 94 ? -11.009 1.761 9.395 1.00 97.88 94 LYS A CA 1
ATOM 732 C C . LYS A 1 94 ? -9.549 2.166 9.179 1.00 97.88 94 LYS A C 1
ATOM 734 O O . LYS A 1 94 ? -9.165 2.551 8.077 1.00 97.88 94 LYS A O 1
ATOM 739 N N . ALA A 1 95 ? -8.723 2.132 10.224 1.00 96.25 95 ALA A N 1
ATOM 740 C CA . ALA A 1 95 ? -7.296 2.419 10.099 1.00 96.25 95 ALA A CA 1
ATOM 741 C C . ALA A 1 95 ? -6.566 1.331 9.293 1.00 96.25 95 ALA A C 1
ATOM 743 O O . ALA A 1 95 ? -5.727 1.656 8.451 1.00 96.25 95 ALA A O 1
ATOM 744 N N . LEU A 1 96 ? -6.919 0.064 9.515 1.00 96.56 96 LEU A N 1
ATOM 745 C CA . LEU A 1 96 ? -6.384 -1.081 8.785 1.00 96.56 96 LEU A CA 1
ATOM 746 C C . LEU A 1 96 ? -6.772 -1.029 7.304 1.00 96.56 96 LEU A C 1
ATOM 748 O O . LEU A 1 96 ? -5.894 -1.139 6.455 1.00 96.56 96 LEU A O 1
ATOM 752 N N . GLU A 1 97 ? -8.038 -0.762 6.991 1.00 97.69 97 GLU A N 1
ATOM 753 C CA . GLU A 1 97 ? -8.526 -0.599 5.616 1.00 97.69 97 GLU A CA 1
ATOM 754 C C . GLU A 1 97 ? -7.776 0.530 4.890 1.00 97.69 97 GLU A C 1
ATOM 756 O O . GLU A 1 97 ? -7.245 0.347 3.796 1.00 97.69 97 GLU A O 1
ATOM 761 N N . LYS A 1 98 ? -7.612 1.691 5.541 1.00 96.50 98 LYS A N 1
ATOM 762 C CA . LYS A 1 98 ? -6.812 2.798 4.990 1.00 96.50 98 LYS A CA 1
ATOM 763 C C . LYS A 1 98 ? -5.357 2.404 4.737 1.00 96.50 98 LYS A C 1
ATOM 765 O O . LYS A 1 98 ? -4.769 2.868 3.761 1.00 96.50 98 LYS A O 1
ATOM 770 N N . ARG A 1 99 ? -4.752 1.594 5.613 1.00 96.06 99 ARG A N 1
ATOM 771 C CA . ARG A 1 99 ? -3.381 1.091 5.430 1.00 96.06 99 ARG A CA 1
ATOM 772 C C . ARG A 1 99 ? -3.309 0.135 4.239 1.00 96.06 99 ARG A C 1
ATOM 774 O O . ARG A 1 99 ? -2.408 0.282 3.420 1.00 96.06 99 ARG A O 1
ATOM 781 N N . GLN A 1 100 ? -4.265 -0.783 4.114 1.00 97.00 100 GLN A N 1
ATOM 782 C CA . GLN A 1 100 ? -4.354 -1.718 2.990 1.00 97.00 100 GLN A CA 1
ATOM 783 C C . GLN A 1 100 ? -4.526 -0.989 1.655 1.00 97.00 100 GLN A C 1
ATOM 785 O O . GLN A 1 100 ? -3.795 -1.288 0.716 1.00 97.00 100 GLN A O 1
ATOM 790 N N . ASN A 1 101 ? -5.389 0.028 1.589 1.00 97.75 101 ASN A N 1
ATOM 791 C CA . ASN A 1 101 ? -5.571 0.829 0.375 1.00 97.75 101 ASN A CA 1
ATOM 792 C C . ASN A 1 101 ? -4.272 1.539 -0.038 1.00 97.75 101 ASN A C 1
ATOM 794 O O . ASN A 1 101 ? -3.859 1.451 -1.189 1.00 97.75 101 ASN A O 1
ATOM 798 N N . LYS A 1 102 ? -3.551 2.148 0.916 1.00 97.00 102 LYS A N 1
ATOM 799 C CA . LYS A 1 102 ? -2.239 2.764 0.640 1.00 97.00 102 LYS A CA 1
ATOM 800 C C . LYS A 1 102 ? -1.202 1.758 0.131 1.00 97.00 102 LYS A C 1
ATOM 802 O O . LYS A 1 102 ? -0.388 2.102 -0.722 1.00 97.00 102 LYS A O 1
ATOM 807 N N . ILE A 1 103 ? -1.207 0.538 0.671 1.00 97.44 103 ILE A N 1
ATOM 808 C CA . ILE A 1 103 ? -0.337 -0.553 0.212 1.00 97.44 103 ILE A CA 1
ATOM 809 C C . ILE A 1 103 ? -0.700 -0.940 -1.227 1.00 97.44 103 ILE A C 1
ATOM 811 O O . ILE A 1 103 ? 0.187 -0.994 -2.075 1.00 97.44 103 ILE A O 1
ATOM 815 N N . ALA A 1 104 ? -1.987 -1.135 -1.521 1.00 97.69 104 ALA A N 1
ATOM 816 C CA . ALA A 1 104 ? -2.467 -1.497 -2.852 1.00 97.69 104 ALA A CA 1
ATOM 817 C C . ALA A 1 104 ? -2.129 -0.429 -3.909 1.00 97.69 104 ALA A C 1
ATOM 819 O O . ALA A 1 104 ? -1.672 -0.765 -5.007 1.00 97.69 104 ALA A O 1
ATOM 820 N N . ASP A 1 105 ? -2.285 0.851 -3.565 1.00 97.19 105 ASP A N 1
ATOM 821 C CA . ASP A 1 105 ? -1.912 1.975 -4.428 1.00 97.19 105 ASP A CA 1
ATOM 822 C C . ASP A 1 105 ? -0.406 1.977 -4.723 1.00 97.19 105 ASP A C 1
ATOM 824 O O . ASP A 1 105 ? 0.006 2.049 -5.884 1.00 97.19 105 ASP A O 1
ATOM 828 N N . ALA A 1 106 ? 0.429 1.824 -3.690 1.00 97.44 106 ALA A N 1
ATOM 829 C CA . ALA A 1 106 ? 1.881 1.771 -3.842 1.00 97.44 106 ALA A CA 1
ATOM 830 C C . ALA A 1 106 ? 2.339 0.569 -4.692 1.00 97.44 106 ALA A C 1
ATOM 832 O O . ALA A 1 106 ? 3.203 0.714 -5.559 1.00 97.44 106 ALA A O 1
ATOM 833 N N . GLU A 1 107 ? 1.736 -0.607 -4.508 1.00 97.81 107 GLU A N 1
ATOM 834 C CA . GLU A 1 107 ? 1.997 -1.782 -5.348 1.00 97.81 107 GLU A CA 1
ATOM 835 C C . GLU A 1 107 ? 1.584 -1.557 -6.808 1.00 97.81 107 GLU A C 1
ATOM 837 O O . GLU A 1 107 ? 2.279 -1.984 -7.732 1.00 97.81 107 GLU A O 1
ATOM 842 N N . SER A 1 108 ? 0.464 -0.868 -7.037 1.00 98.00 108 SER A N 1
ATOM 843 C CA . SER A 1 108 ? 0.003 -0.501 -8.379 1.00 98.00 108 SER A CA 1
ATOM 844 C C . SER A 1 108 ? 0.995 0.425 -9.084 1.00 98.00 108 SER A C 1
ATOM 846 O O . SER A 1 108 ? 1.321 0.214 -10.255 1.00 98.00 108 SER A O 1
ATOM 848 N N . GLU A 1 109 ? 1.530 1.421 -8.377 1.00 97.75 109 GLU A N 1
ATOM 849 C CA . GLU A 1 109 ? 2.573 2.302 -8.906 1.00 97.75 109 GLU A CA 1
ATOM 850 C C . GLU A 1 109 ? 3.865 1.549 -9.235 1.00 97.75 109 GLU A C 1
ATOM 852 O O . GLU A 1 109 ? 4.426 1.757 -10.312 1.00 97.75 109 GLU A O 1
ATOM 857 N N . ILE A 1 110 ? 4.311 0.646 -8.358 1.00 98.38 110 ILE A N 1
ATOM 858 C CA . ILE A 1 110 ? 5.482 -0.209 -8.600 1.00 98.38 110 ILE A CA 1
ATOM 859 C C . ILE A 1 110 ? 5.287 -1.039 -9.872 1.00 98.38 110 ILE A C 1
ATOM 861 O O . ILE A 1 110 ? 6.146 -1.018 -10.752 1.00 98.38 110 ILE A O 1
ATOM 865 N N . ARG A 1 111 ? 4.123 -1.685 -10.040 1.00 98.44 111 ARG A N 1
ATOM 866 C CA . ARG A 1 111 ? 3.800 -2.432 -11.269 1.00 98.44 111 ARG A CA 1
ATOM 867 C C . ARG A 1 111 ? 3.863 -1.550 -12.518 1.00 98.44 111 ARG A C 1
ATOM 869 O O . ARG A 1 111 ? 4.381 -1.984 -13.545 1.00 98.44 111 ARG A O 1
ATOM 876 N N . LYS A 1 112 ? 3.362 -0.311 -12.450 1.00 98.31 112 LYS A N 1
ATOM 877 C CA . LYS A 1 112 ? 3.446 0.648 -13.567 1.00 98.31 112 LYS A CA 1
ATOM 878 C C . LYS A 1 112 ? 4.893 1.025 -13.883 1.00 98.31 112 LYS A C 1
ATOM 880 O O . LYS A 1 112 ? 5.237 1.120 -15.056 1.00 98.31 112 LYS A O 1
ATOM 885 N N . ILE A 1 113 ? 5.729 1.250 -12.869 1.00 98.44 113 ILE A N 1
ATOM 886 C CA . ILE A 1 113 ? 7.149 1.567 -13.066 1.00 98.44 113 ILE A CA 1
ATOM 887 C C . ILE A 1 113 ? 7.877 0.377 -13.698 1.00 98.44 113 ILE A C 1
ATOM 889 O O . ILE A 1 113 ? 8.582 0.585 -14.681 1.00 98.44 113 ILE A O 1
ATOM 893 N N . ASN A 1 114 ? 7.646 -0.848 -13.218 1.00 98.25 114 ASN A N 1
ATOM 894 C CA . ASN A 1 114 ? 8.245 -2.060 -13.786 1.00 98.25 114 ASN A CA 1
ATOM 895 C C . ASN A 1 114 ? 7.910 -2.231 -15.269 1.00 98.25 114 ASN A C 1
ATOM 897 O O . ASN A 1 114 ? 8.822 -2.369 -16.074 1.00 98.25 114 ASN A O 1
ATOM 901 N N . ARG A 1 115 ? 6.638 -2.073 -15.661 1.00 98.50 115 ARG A N 1
ATOM 902 C CA . ARG A 1 115 ? 6.250 -2.105 -17.086 1.00 98.50 115 ARG A CA 1
ATOM 903 C C . ARG A 1 115 ? 6.973 -1.051 -17.926 1.00 98.50 115 ARG A C 1
ATOM 905 O O . ARG A 1 115 ? 7.332 -1.299 -19.068 1.00 98.50 115 ARG A O 1
ATOM 912 N N . ARG A 1 116 ? 7.184 0.153 -17.380 1.00 98.31 116 ARG A N 1
ATOM 913 C CA . ARG A 1 116 ? 7.941 1.200 -18.088 1.00 98.31 116 ARG A CA 1
ATOM 914 C C . ARG A 1 116 ? 9.415 0.831 -18.214 1.00 98.31 116 ARG A C 1
ATOM 916 O O . ARG A 1 116 ? 9.995 1.107 -19.252 1.00 98.31 116 ARG A O 1
ATOM 923 N N . ILE A 1 117 ? 10.007 0.217 -17.189 1.00 98.38 117 ILE A N 1
ATOM 924 C CA . ILE A 1 117 ? 11.382 -0.292 -17.250 1.00 98.38 117 ILE A CA 1
ATOM 925 C C . ILE A 1 117 ? 11.496 -1.359 -18.340 1.00 98.38 117 ILE A C 1
ATOM 927 O O . ILE A 1 117 ? 12.392 -1.245 -19.166 1.00 98.38 117 ILE A O 1
ATOM 931 N N . GLU A 1 118 ? 10.581 -2.329 -18.378 1.00 98.31 118 GLU A N 1
ATOM 932 C CA . GLU A 1 118 ? 10.547 -3.389 -19.397 1.00 98.31 118 GLU A CA 1
ATOM 933 C C . GLU A 1 118 ? 10.497 -2.801 -20.814 1.00 98.31 118 GLU A C 1
ATOM 935 O O . GLU A 1 118 ? 11.359 -3.108 -21.636 1.00 98.31 118 GLU A O 1
ATOM 940 N N . ASN A 1 119 ? 9.566 -1.877 -21.073 1.00 98.12 119 ASN A N 1
ATOM 941 C CA . ASN A 1 119 ? 9.452 -1.219 -22.377 1.00 98.12 119 ASN A CA 1
ATOM 942 C C . ASN A 1 119 ? 10.727 -0.443 -22.753 1.00 98.12 119 ASN A C 1
ATOM 944 O O . ASN A 1 119 ? 11.224 -0.552 -23.871 1.00 98.12 119 ASN A O 1
ATOM 948 N N . GLU A 1 120 ? 11.289 0.334 -21.820 1.00 97.88 120 GLU A N 1
ATOM 949 C CA . GLU A 1 120 ? 12.499 1.121 -22.089 1.00 97.88 120 GLU A CA 1
ATOM 950 C C . GLU A 1 120 ? 13.739 0.222 -22.262 1.00 97.88 120 GLU A C 1
ATOM 952 O O . GLU A 1 120 ? 14.673 0.601 -22.971 1.00 97.88 120 GLU A O 1
ATOM 957 N N . GLN A 1 121 ? 13.766 -0.966 -21.648 1.00 97.81 121 GLN A N 1
ATOM 958 C CA . GLN A 1 121 ? 14.801 -1.977 -21.877 1.00 97.81 121 GLN A CA 1
ATOM 959 C C . GLN A 1 121 ? 14.655 -2.644 -23.249 1.00 97.81 121 GLN A C 1
ATOM 961 O O . GLN A 1 121 ? 15.663 -2.855 -23.920 1.00 97.81 121 GLN A O 1
ATOM 966 N N . GLU A 1 122 ? 13.431 -2.929 -23.696 1.00 98.00 122 GLU A N 1
ATOM 967 C CA . GLU A 1 122 ? 13.178 -3.449 -25.044 1.00 98.00 122 GLU A CA 1
ATOM 968 C C . GLU A 1 122 ? 13.621 -2.442 -26.119 1.00 98.00 122 GLU A C 1
ATOM 970 O O . GLU A 1 122 ? 14.308 -2.796 -27.081 1.00 98.00 122 GLU A O 1
ATOM 975 N N . ASP A 1 123 ? 13.297 -1.161 -25.932 1.00 96.81 123 ASP A N 1
ATOM 976 C CA . ASP A 1 123 ? 13.729 -0.089 -26.830 1.00 96.81 123 ASP A CA 1
ATOM 977 C C . ASP A 1 123 ? 15.250 0.107 -26.819 1.00 96.81 123 ASP A C 1
ATOM 979 O O . ASP A 1 123 ? 15.852 0.370 -27.866 1.00 96.81 123 ASP A O 1
ATOM 983 N N . LEU A 1 124 ? 15.889 -0.054 -25.655 1.00 97.50 124 LEU A N 1
ATOM 984 C CA . LEU A 1 124 ? 17.345 -0.040 -25.544 1.00 97.50 124 LEU A CA 1
ATOM 985 C C . LEU A 1 124 ? 17.970 -1.183 -26.347 1.00 97.50 124 LEU A C 1
ATOM 987 O O . LEU A 1 124 ? 18.867 -0.920 -27.145 1.00 97.50 124 LEU A O 1
ATOM 991 N N . ALA A 1 125 ? 17.457 -2.407 -26.211 1.00 97.56 125 ALA A N 1
ATOM 992 C CA . ALA A 1 125 ? 17.946 -3.565 -26.956 1.00 97.56 125 ALA A CA 1
ATOM 993 C C . ALA A 1 125 ? 17.823 -3.353 -28.477 1.00 97.56 125 ALA A C 1
ATOM 995 O O . ALA A 1 125 ? 18.777 -3.577 -29.223 1.00 97.56 125 ALA A O 1
ATOM 996 N N . LYS A 1 126 ? 16.690 -2.809 -28.948 1.00 97.00 126 LYS A N 1
ATOM 997 C CA . LYS A 1 126 ? 16.502 -2.440 -30.365 1.00 97.00 126 LYS A CA 1
ATOM 998 C C . LYS A 1 126 ? 17.494 -1.368 -30.828 1.00 97.00 126 LYS A C 1
ATOM 1000 O O . LYS A 1 126 ? 17.921 -1.379 -31.984 1.00 97.00 126 LYS A O 1
ATOM 1005 N N . LEU A 1 127 ? 17.831 -0.397 -29.975 1.00 96.31 127 LEU A N 1
ATOM 1006 C CA . LEU A 1 127 ? 18.834 0.627 -30.291 1.00 96.31 127 LEU A CA 1
ATOM 1007 C C . LEU A 1 127 ? 20.248 0.047 -30.350 1.00 96.31 127 LEU A C 1
ATOM 1009 O O . LEU A 1 127 ? 21.012 0.449 -31.226 1.00 96.31 127 LEU A O 1
ATOM 1013 N N . GLU A 1 128 ? 20.585 -0.878 -29.455 1.00 94.88 128 GLU A N 1
ATOM 1014 C CA . GLU A 1 128 ? 21.872 -1.578 -29.442 1.00 94.88 128 GLU A CA 1
ATOM 1015 C C . GLU A 1 128 ? 22.051 -2.429 -30.699 1.00 94.88 128 GLU A C 1
ATOM 1017 O O . GLU A 1 128 ? 23.074 -2.307 -31.372 1.00 94.88 128 GLU A O 1
ATOM 1022 N N . GLU A 1 129 ? 21.022 -3.178 -31.098 1.00 96.50 129 GLU A N 1
ATOM 1023 C CA . GLU A 1 129 ? 21.033 -3.955 -32.339 1.00 96.50 129 GLU A CA 1
ATOM 1024 C C . GLU A 1 129 ? 21.205 -3.050 -33.571 1.00 96.50 129 GLU A C 1
ATOM 1026 O O . GLU A 1 129 ? 22.032 -3.309 -34.448 1.00 96.50 129 GLU A O 1
ATOM 1031 N N . LYS A 1 130 ? 20.463 -1.936 -33.638 1.00 94.12 130 LYS A N 1
ATOM 1032 C CA . LYS A 1 130 ? 20.611 -0.961 -34.731 1.00 94.12 130 LYS A CA 1
ATOM 1033 C C . LYS A 1 130 ? 22.006 -0.344 -34.757 1.00 94.12 130 LYS A C 1
ATOM 1035 O O . LYS A 1 130 ? 22.561 -0.171 -35.838 1.00 94.12 130 LYS A O 1
ATOM 1040 N N . LEU A 1 131 ? 22.568 -0.001 -33.598 1.00 94.19 131 LEU A N 1
ATOM 1041 C CA . LEU A 1 131 ? 23.917 0.553 -33.497 1.00 94.19 131 LEU A CA 1
ATOM 1042 C C . LEU A 1 131 ? 24.962 -0.455 -33.988 1.00 94.19 131 LEU A C 1
ATOM 1044 O O . LEU A 1 131 ? 25.865 -0.070 -34.728 1.00 94.19 131 LEU A O 1
ATOM 1048 N N . GLN A 1 132 ? 24.820 -1.731 -33.627 1.00 94.00 132 GLN A N 1
ATOM 1049 C CA . GLN A 1 132 ? 25.690 -2.797 -34.111 1.00 94.00 132 GLN A CA 1
ATOM 1050 C C . GLN A 1 132 ? 25.624 -2.923 -35.640 1.00 94.00 132 GLN A C 1
ATOM 1052 O O . GLN A 1 132 ? 26.657 -2.836 -36.299 1.00 94.00 132 GLN A O 1
ATOM 1057 N N . ARG A 1 133 ? 24.418 -2.998 -36.216 1.00 93.25 133 ARG A N 1
ATOM 1058 C CA . ARG A 1 133 ? 24.229 -3.055 -37.678 1.00 93.25 133 ARG A CA 1
ATOM 1059 C C . ARG A 1 133 ? 24.832 -1.848 -38.402 1.00 93.25 133 ARG A C 1
ATOM 1061 O O . ARG A 1 133 ? 25.353 -1.990 -39.503 1.00 93.25 133 ARG A O 1
ATOM 1068 N N . VAL A 1 134 ? 24.741 -0.650 -37.814 1.00 92.19 134 VAL A N 1
ATOM 1069 C CA . VAL A 1 134 ? 25.370 0.556 -38.378 1.00 92.19 134 VAL A CA 1
ATOM 1070 C C . VAL A 1 134 ? 26.890 0.424 -38.346 1.00 92.19 134 VAL A C 1
ATOM 1072 O O . VAL A 1 134 ? 27.508 0.683 -39.366 1.00 92.19 134 VAL A O 1
ATOM 1075 N N . ARG A 1 135 ? 27.482 -0.030 -37.235 1.00 90.31 135 ARG A N 1
ATOM 1076 C CA . ARG A 1 135 ? 28.939 -0.230 -37.112 1.00 90.31 135 ARG A CA 1
ATOM 1077 C C . ARG A 1 135 ? 29.490 -1.293 -38.066 1.00 90.31 135 ARG A C 1
ATOM 1079 O O . ARG A 1 135 ? 30.619 -1.166 -38.521 1.00 90.31 135 ARG A O 1
ATOM 1086 N N . GLU A 1 136 ? 28.712 -2.331 -38.356 1.00 91.38 136 GLU A N 1
ATOM 1087 C CA . GLU A 1 136 ? 29.096 -3.411 -39.278 1.00 91.38 136 GLU A CA 1
ATOM 1088 C C . GLU A 1 136 ? 28.993 -2.999 -40.757 1.00 91.38 136 GLU A C 1
ATOM 1090 O O . GLU A 1 136 ? 29.573 -3.641 -41.634 1.00 91.38 136 GLU A O 1
ATOM 1095 N N . LYS A 1 137 ? 28.266 -1.919 -41.067 1.00 91.50 137 LYS A N 1
ATOM 1096 C CA . LYS A 1 137 ? 28.084 -1.451 -42.440 1.00 91.50 137 LYS A CA 1
ATOM 1097 C C . LYS A 1 137 ? 29.329 -0.696 -42.910 1.00 91.50 137 LYS A C 1
ATOM 1099 O O . LYS A 1 137 ? 29.620 0.386 -42.418 1.00 91.50 137 LYS A O 1
ATOM 1104 N N . SER A 1 138 ? 29.992 -1.194 -43.956 1.00 73.31 138 SER A N 1
ATOM 1105 C CA . SER A 1 138 ? 31.254 -0.636 -44.487 1.00 73.31 138 SER A CA 1
ATOM 1106 C C . SER A 1 138 ? 31.217 0.851 -44.879 1.00 73.31 138 SER A C 1
ATOM 1108 O O . SER A 1 138 ? 32.267 1.471 -44.998 1.00 73.31 138 SER A O 1
ATOM 1110 N N . ASN A 1 139 ? 30.024 1.421 -45.092 1.00 82.75 139 ASN A N 1
ATOM 1111 C CA . ASN A 1 139 ? 29.822 2.799 -45.552 1.00 82.75 139 ASN A CA 1
ATOM 1112 C C . ASN A 1 139 ? 29.119 3.688 -44.504 1.00 82.75 139 ASN A C 1
ATOM 1114 O O . ASN A 1 139 ? 28.544 4.714 -44.866 1.00 82.75 139 ASN A O 1
ATOM 1118 N N . SER A 1 140 ? 29.060 3.291 -43.228 1.00 81.88 140 SER A N 1
ATOM 1119 C CA . SER A 1 140 ? 28.477 4.140 -42.180 1.00 81.88 140 SER A CA 1
ATOM 1120 C C . SER A 1 140 ? 29.386 5.325 -41.849 1.00 81.88 140 SER A C 1
ATOM 1122 O O . SER A 1 140 ? 30.577 5.135 -41.607 1.00 81.88 140 SER A O 1
ATOM 1124 N N . SER A 1 141 ? 28.827 6.536 -41.770 1.00 87.44 141 SER A N 1
ATOM 1125 C CA . SER A 1 141 ? 29.566 7.702 -41.277 1.00 87.44 141 SER A CA 1
ATOM 1126 C C . SER A 1 141 ? 29.794 7.602 -39.766 1.00 87.44 141 SER A C 1
ATOM 1128 O O . SER A 1 141 ? 28.900 7.196 -39.019 1.00 87.44 141 SER A O 1
ATOM 1130 N N . ASN A 1 142 ? 30.956 8.063 -39.295 1.00 88.88 142 ASN A N 1
ATOM 1131 C CA . ASN A 1 142 ? 31.230 8.233 -37.863 1.00 88.88 142 ASN A CA 1
ATOM 1132 C C . ASN A 1 142 ? 30.166 9.103 -37.173 1.00 88.88 142 ASN A C 1
ATOM 1134 O O . ASN A 1 142 ? 29.830 8.875 -36.012 1.00 88.88 142 ASN A O 1
ATOM 1138 N N . GLU A 1 143 ? 29.591 10.074 -37.887 1.00 90.88 143 GLU A N 1
ATOM 1139 C CA . GLU A 1 143 ? 28.534 10.932 -37.351 1.00 90.88 143 GLU A CA 1
ATOM 1140 C C . GLU A 1 143 ? 27.246 10.148 -37.041 1.00 90.88 143 GLU A C 1
ATOM 1142 O O . GLU A 1 143 ? 26.602 10.384 -36.015 1.00 90.88 143 GLU A O 1
ATOM 1147 N N . ASP A 1 144 ? 26.886 9.177 -37.885 1.00 90.06 144 ASP A N 1
ATOM 1148 C CA . ASP A 1 144 ? 25.695 8.345 -37.689 1.00 90.06 144 ASP A CA 1
ATOM 1149 C C . ASP A 1 144 ? 25.859 7.412 -36.485 1.00 90.06 144 ASP A C 1
ATOM 1151 O O . ASP A 1 144 ? 24.934 7.266 -35.676 1.00 90.06 144 ASP A O 1
ATOM 1155 N N . VAL A 1 145 ? 27.055 6.835 -36.325 1.00 92.94 145 VAL A N 1
ATOM 1156 C CA . VAL A 1 145 ? 27.416 6.013 -35.160 1.00 92.94 145 VAL A CA 1
ATOM 1157 C C . VAL A 1 145 ? 27.299 6.839 -33.877 1.00 92.94 145 VAL A C 1
ATOM 1159 O O . VAL A 1 145 ? 26.600 6.427 -32.949 1.00 92.94 145 VAL A O 1
ATOM 1162 N N . LEU A 1 146 ? 27.883 8.043 -33.844 1.00 94.56 146 LEU A N 1
ATOM 1163 C CA . LEU A 1 146 ? 27.827 8.935 -32.679 1.00 94.56 146 LEU A CA 1
ATOM 1164 C C . LEU A 1 146 ? 26.388 9.340 -32.322 1.00 94.56 146 LEU A C 1
ATOM 1166 O O . LEU A 1 146 ? 26.001 9.296 -31.151 1.00 94.56 146 LEU A O 1
ATOM 1170 N N . LYS A 1 147 ? 25.554 9.689 -33.311 1.00 94.12 147 LYS A N 1
ATOM 1171 C CA . LYS A 1 147 ? 24.133 10.016 -33.080 1.00 94.12 147 LYS A CA 1
ATOM 1172 C C . LYS A 1 147 ? 23.371 8.837 -32.468 1.00 94.12 147 LYS A C 1
ATOM 1174 O O . LYS A 1 147 ? 22.547 9.031 -31.569 1.00 94.12 147 LYS A O 1
ATOM 1179 N N . MET A 1 148 ? 23.628 7.617 -32.937 1.00 93.56 148 MET A N 1
ATOM 1180 C CA . MET A 1 148 ? 23.002 6.406 -32.399 1.00 93.56 148 MET A CA 1
ATOM 1181 C C . MET A 1 148 ? 23.493 6.084 -30.983 1.00 93.56 148 MET A C 1
ATOM 1183 O O . MET A 1 148 ? 22.678 5.772 -30.112 1.00 93.56 148 MET A O 1
ATOM 1187 N N . GLU A 1 149 ? 24.785 6.251 -30.705 1.00 95.56 149 GLU A N 1
ATOM 1188 C CA . GLU A 1 149 ? 25.347 6.104 -29.359 1.00 95.56 149 GLU A CA 1
ATOM 1189 C C . GLU A 1 149 ? 24.745 7.095 -28.364 1.00 95.56 149 GLU A C 1
ATOM 1191 O O . GLU A 1 149 ? 24.394 6.708 -27.248 1.00 95.56 149 GLU A O 1
ATOM 1196 N N . GLN A 1 150 ? 24.561 8.352 -28.774 1.00 96.75 150 GLN A N 1
ATOM 1197 C CA . GLN A 1 150 ? 23.896 9.365 -27.957 1.00 96.75 150 GLN A CA 1
ATOM 1198 C C . GLN A 1 150 ? 22.445 8.983 -27.644 1.00 96.75 150 GLN A C 1
ATOM 1200 O O . GLN A 1 150 ? 22.004 9.136 -26.502 1.00 96.75 150 GLN A O 1
ATOM 1205 N N . LYS A 1 151 ? 21.689 8.467 -28.626 1.00 96.50 151 LYS A N 1
ATOM 1206 C CA . LYS A 1 151 ? 20.317 7.972 -28.403 1.00 96.50 151 LYS A CA 1
ATOM 1207 C C . LYS A 1 151 ? 20.299 6.809 -27.412 1.00 96.50 151 LYS A C 1
ATOM 1209 O O . LYS A 1 151 ? 19.514 6.845 -26.466 1.00 96.50 151 LYS A O 1
ATOM 1214 N N . ARG A 1 152 ? 21.196 5.833 -27.588 1.00 97.12 152 ARG A N 1
ATOM 1215 C CA . ARG A 1 152 ? 21.373 4.689 -26.681 1.00 97.12 152 ARG A CA 1
ATOM 1216 C C . ARG A 1 152 ? 21.720 5.146 -25.263 1.00 97.12 152 ARG A C 1
ATOM 1218 O O . ARG A 1 152 ? 21.106 4.682 -24.311 1.00 97.12 152 ARG A O 1
ATOM 1225 N N . ASN A 1 153 ? 22.631 6.106 -25.103 1.00 97.69 153 ASN A N 1
ATOM 1226 C CA . ASN A 1 153 ? 22.991 6.643 -23.787 1.00 97.69 153 ASN A CA 1
ATOM 1227 C C . ASN A 1 153 ? 21.802 7.356 -23.112 1.00 97.69 153 ASN A C 1
ATOM 1229 O O . ASN A 1 153 ? 21.480 7.084 -21.959 1.00 97.69 153 ASN A O 1
ATOM 1233 N N . LYS A 1 154 ? 21.063 8.198 -23.850 1.00 97.75 154 LYS A N 1
ATOM 1234 C CA . LYS A 1 154 ? 19.832 8.829 -23.335 1.00 97.75 154 LYS A CA 1
ATOM 1235 C C . LYS A 1 154 ? 18.795 7.794 -22.882 1.00 97.75 154 LYS A C 1
ATOM 1237 O O . LYS A 1 154 ? 18.138 8.003 -21.865 1.00 97.75 154 LYS A O 1
ATOM 1242 N N . GLN A 1 155 ? 18.648 6.700 -23.627 1.00 97.44 155 GLN A N 1
ATOM 1243 C CA . GLN A 1 155 ? 17.770 5.583 -23.275 1.00 97.44 155 GLN A CA 1
ATOM 1244 C C . GLN A 1 155 ? 18.242 4.884 -21.988 1.00 97.44 155 GLN A C 1
ATOM 1246 O O . GLN A 1 155 ? 17.451 4.679 -21.070 1.00 97.44 155 GLN A O 1
ATOM 1251 N N . GLN A 1 156 ? 19.544 4.609 -21.865 1.00 97.56 156 GLN A N 1
ATOM 1252 C CA . GLN A 1 156 ? 20.134 4.015 -20.662 1.00 97.56 156 GLN A CA 1
ATOM 1253 C C . GLN A 1 156 ? 19.910 4.879 -19.411 1.00 97.56 156 GLN A C 1
ATOM 1255 O O . GLN A 1 156 ? 19.579 4.352 -18.347 1.00 97.56 156 GLN A O 1
ATOM 1260 N N . ILE A 1 157 ? 20.051 6.203 -19.535 1.00 98.06 157 ILE A N 1
ATOM 1261 C CA . ILE A 1 157 ? 19.779 7.147 -18.442 1.00 98.06 157 ILE A CA 1
ATOM 1262 C C . ILE A 1 157 ? 18.314 7.046 -17.999 1.00 98.06 157 ILE A C 1
ATOM 1264 O O . ILE A 1 157 ? 18.055 6.922 -16.805 1.00 98.06 157 ILE A O 1
ATOM 1268 N N . ARG A 1 158 ? 17.354 7.000 -18.938 1.00 97.38 158 ARG A N 1
ATOM 1269 C CA . ARG A 1 158 ? 15.926 6.824 -18.610 1.00 97.38 158 ARG A CA 1
ATOM 1270 C C . ARG A 1 158 ? 15.651 5.532 -17.845 1.00 97.38 158 ARG A C 1
ATOM 1272 O O . ARG A 1 158 ? 14.924 5.560 -16.851 1.00 97.38 158 ARG A O 1
ATOM 1279 N N . VAL A 1 159 ? 16.247 4.417 -18.275 1.00 98.06 159 VAL A N 1
ATOM 1280 C CA . VAL A 1 159 ? 16.131 3.127 -17.575 1.00 98.06 159 VAL A CA 1
ATOM 1281 C C . VAL A 1 159 ? 16.657 3.247 -16.142 1.00 98.06 159 VAL A C 1
ATOM 1283 O O . VAL A 1 159 ? 15.991 2.813 -15.201 1.00 98.06 159 VAL A O 1
ATOM 1286 N N . ASN A 1 160 ? 17.820 3.874 -15.953 1.00 98.19 160 ASN A N 1
ATOM 1287 C CA . ASN A 1 160 ? 18.418 4.058 -14.629 1.00 98.19 160 ASN A CA 1
ATOM 1288 C C . ASN A 1 160 ? 17.559 4.961 -13.727 1.00 98.19 160 ASN A C 1
ATOM 1290 O O . ASN A 1 160 ? 17.316 4.614 -12.570 1.00 98.19 160 ASN A O 1
ATOM 1294 N N . ASP A 1 161 ? 17.023 6.062 -14.255 1.00 98.31 161 ASP A N 1
ATOM 1295 C CA . ASP A 1 161 ? 16.120 6.954 -13.518 1.00 98.31 161 ASP A CA 1
ATOM 1296 C C . ASP A 1 161 ? 14.853 6.230 -13.046 1.00 98.31 161 ASP A C 1
ATOM 1298 O O . ASP A 1 161 ? 14.377 6.446 -11.925 1.00 98.31 161 ASP A O 1
ATOM 1302 N N . LEU A 1 162 ? 14.290 5.359 -13.889 1.00 98.50 162 LEU A N 1
ATOM 1303 C CA . LEU A 1 162 ? 13.137 4.540 -13.524 1.00 98.50 162 LEU A CA 1
ATOM 1304 C C . LEU A 1 162 ? 13.487 3.515 -12.440 1.00 98.50 162 LEU A C 1
ATOM 1306 O O . LEU A 1 162 ? 12.708 3.369 -11.499 1.00 98.50 162 LEU A O 1
ATOM 1310 N N . LYS A 1 163 ? 14.660 2.872 -12.507 1.00 98.12 163 LYS A N 1
ATOM 1311 C CA . LYS A 1 163 ? 15.141 1.955 -11.457 1.00 98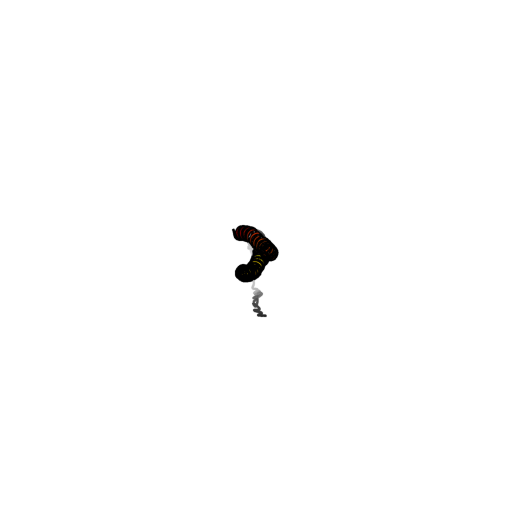.12 163 LYS A CA 1
ATOM 1312 C C . LYS A 1 163 ? 15.325 2.662 -10.111 1.00 98.12 163 LYS A C 1
ATOM 1314 O O . LYS A 1 163 ? 14.897 2.142 -9.086 1.00 98.12 163 LYS A O 1
ATOM 1319 N N . ILE A 1 164 ? 15.859 3.885 -10.103 1.00 98.38 164 ILE A N 1
ATOM 1320 C CA . ILE A 1 164 ? 15.970 4.696 -8.876 1.00 98.38 164 ILE A CA 1
ATOM 1321 C C . ILE A 1 164 ? 14.578 5.037 -8.318 1.00 98.38 164 ILE A C 1
ATOM 1323 O O . ILE A 1 164 ? 14.353 5.007 -7.105 1.00 98.38 164 ILE A O 1
ATOM 1327 N N . LYS A 1 165 ? 13.616 5.383 -9.186 1.00 98.00 165 LYS A N 1
ATOM 1328 C CA . LYS A 1 165 ? 12.227 5.642 -8.767 1.00 98.00 165 LYS A CA 1
ATOM 1329 C C . LYS A 1 165 ? 11.564 4.389 -8.195 1.00 98.00 165 LYS A C 1
ATOM 1331 O O . LYS A 1 165 ? 10.870 4.506 -7.185 1.00 98.00 165 LYS A O 1
ATOM 1336 N N . LEU A 1 166 ? 11.793 3.230 -8.812 1.00 98.31 166 LEU A N 1
ATOM 1337 C CA . LEU A 1 166 ? 11.323 1.934 -8.331 1.00 98.31 166 LEU A CA 1
ATOM 1338 C C . LEU A 1 166 ? 11.843 1.667 -6.918 1.00 98.31 166 LEU A C 1
ATOM 1340 O O . LEU A 1 166 ? 11.039 1.509 -6.005 1.00 98.31 166 LEU A O 1
ATOM 1344 N N . GLU A 1 167 ? 13.157 1.753 -6.711 1.00 98.12 167 GLU A N 1
ATOM 1345 C CA . GLU A 1 167 ? 13.789 1.504 -5.411 1.00 98.12 167 GLU A CA 1
ATOM 1346 C C . GLU A 1 167 ? 13.212 2.415 -4.309 1.00 98.12 167 GLU A C 1
ATOM 1348 O O . GLU A 1 167 ? 12.899 1.976 -3.199 1.00 98.12 167 GLU A O 1
ATOM 1353 N N . LYS A 1 168 ? 13.002 3.705 -4.609 1.00 97.81 168 LYS A N 1
ATOM 1354 C CA . LYS A 1 168 ? 12.375 4.654 -3.669 1.00 97.81 168 LYS A CA 1
ATOM 1355 C C . LYS A 1 168 ? 10.937 4.262 -3.312 1.00 97.81 168 LYS A C 1
ATOM 1357 O O . LYS A 1 168 ? 10.521 4.438 -2.159 1.00 97.81 168 LYS A O 1
ATOM 1362 N N . LYS A 1 169 ? 10.169 3.757 -4.280 1.00 97.25 169 LYS A N 1
ATOM 1363 C CA . LYS A 1 169 ? 8.786 3.308 -4.071 1.00 97.25 169 LYS A CA 1
ATOM 1364 C C . LYS A 1 169 ? 8.735 1.990 -3.307 1.00 97.25 169 LYS A C 1
ATOM 1366 O O . LYS A 1 169 ? 7.948 1.891 -2.373 1.00 97.25 169 LYS A O 1
ATOM 1371 N N . GLU A 1 170 ? 9.621 1.046 -3.600 1.00 97.06 170 GLU A N 1
ATOM 1372 C CA . GLU A 1 170 ? 9.753 -0.215 -2.862 1.00 97.06 170 GLU A CA 1
ATOM 1373 C C . GLU A 1 170 ? 10.139 0.019 -1.398 1.00 97.06 170 GLU A C 1
ATOM 1375 O O . GLU A 1 170 ? 9.489 -0.516 -0.501 1.00 97.06 170 GLU A O 1
ATOM 1380 N N . LYS A 1 171 ? 11.101 0.914 -1.128 1.00 97.19 171 LYS A N 1
ATOM 1381 C CA . LYS A 1 171 ? 11.439 1.332 0.246 1.00 97.19 171 LYS A CA 1
ATOM 1382 C C . LYS A 1 171 ? 10.246 1.961 0.964 1.00 97.19 171 LYS A C 1
ATOM 1384 O O . LYS A 1 171 ? 10.017 1.698 2.142 1.00 97.19 171 LYS A O 1
ATOM 1389 N N . SER A 1 172 ? 9.479 2.800 0.269 1.00 94.94 172 SER A N 1
ATOM 1390 C CA . SER A 1 172 ? 8.260 3.398 0.831 1.00 94.94 172 SER A CA 1
ATOM 1391 C C . SER A 1 172 ? 7.189 2.342 1.126 1.00 94.94 172 SER A C 1
ATOM 1393 O O . SER A 1 172 ? 6.576 2.384 2.188 1.00 94.94 172 SER A O 1
ATOM 1395 N N . LEU A 1 173 ? 7.002 1.361 0.239 1.00 96.75 173 LEU A N 1
ATOM 1396 C CA . LEU A 1 173 ? 6.079 0.244 0.439 1.00 96.75 173 LEU A CA 1
ATOM 1397 C C . LEU A 1 173 ? 6.503 -0.636 1.622 1.00 96.75 173 LEU A C 1
ATOM 1399 O O . LEU A 1 173 ? 5.665 -1.012 2.438 1.00 96.75 173 LEU A O 1
ATOM 1403 N N . GLN A 1 174 ? 7.798 -0.920 1.766 1.00 96.06 174 GLN A N 1
ATOM 1404 C CA . GLN A 1 174 ? 8.324 -1.678 2.900 1.00 96.06 174 GLN A CA 1
ATOM 1405 C C . GLN A 1 174 ? 8.013 -0.978 4.232 1.00 96.06 174 GLN A C 1
ATOM 1407 O O . GLN A 1 174 ? 7.557 -1.624 5.171 1.00 96.06 174 GLN A O 1
ATOM 1412 N N . LYS A 1 175 ? 8.158 0.353 4.288 1.00 95.12 175 LYS A N 1
ATOM 1413 C CA . LYS A 1 175 ? 7.760 1.164 5.454 1.00 95.12 175 LYS A CA 1
ATOM 1414 C C . LYS A 1 175 ? 6.254 1.178 5.714 1.00 95.12 175 LYS A C 1
ATOM 1416 O O . LYS A 1 175 ? 5.851 1.444 6.834 1.00 95.12 175 LYS A O 1
ATOM 1421 N N . LEU A 1 176 ? 5.417 0.963 4.698 1.00 93.81 176 LEU A N 1
ATOM 1422 C CA . LEU A 1 176 ? 3.967 0.851 4.885 1.00 93.81 176 LEU A CA 1
ATOM 1423 C C . LEU A 1 176 ? 3.564 -0.529 5.410 1.00 93.81 176 LEU A C 1
ATOM 1425 O O . LEU A 1 176 ? 2.533 -0.639 6.074 1.00 93.81 176 LEU A O 1
ATOM 1429 N N . ARG A 1 177 ? 4.343 -1.572 5.106 1.00 91.75 177 ARG A N 1
ATOM 1430 C CA . ARG A 1 177 ? 4.085 -2.961 5.519 1.00 91.75 177 ARG A CA 1
ATOM 1431 C C . ARG A 1 177 ? 4.580 -3.273 6.931 1.00 91.75 177 ARG A C 1
ATOM 1433 O O . ARG A 1 177 ? 3.903 -4.022 7.628 1.00 91.75 177 ARG A O 1
ATOM 1440 N N . ASN A 1 178 ? 5.698 -2.674 7.336 1.00 86.69 178 ASN A N 1
ATOM 1441 C CA . ASN A 1 178 ? 6.209 -2.714 8.710 1.00 86.69 178 ASN A CA 1
ATOM 1442 C C . ASN A 1 178 ? 5.439 -1.704 9.562 1.00 86.69 178 ASN A C 1
ATOM 1444 O O . ASN A 1 178 ? 4.753 -2.116 10.521 1.00 86.69 178 ASN A O 1
#

Radius of gyration: 50.34 Å; chains: 1; bounding box: 107×30×131 Å

pLDDT: mean 81.43, std 22.53, range [32.84, 98.5]

Organism: NCBI:txid2023067

Sequence (178 aa):
MDNSKILFTALFLTGAFANAQQNGGSSPVDSLSVQRDSTMVLKENYNQINTEAALEAQKRAEEAQERAEKAQRETEKNLKKIAKEQRKTEKAQKALEKRQNKIADAESEIRKINRRIENEQEDLAKLEEKLQRVREKSNSSNEDVLKMEQKRNKQQIRVNDLKIKLEKKEKSLQKLRN

Foldseek 3Di:
DDDDDDDDDDDDDDDDDDDDDDDDDDDDDDCVVVVVVVVVVVVVVVVVVVVVVVVVVVVVVVVVVVVVVVVVVVVVVVVVVVVVVVVVVVVVVVVVVVLVVVLVVLVVVLVVLVVVLVVLVVVLVVLVVVLVVLVPDPPRDPVNNVVSVVVSVVSVVVSVVSVVVSVVSVVVSVVSVD

Secondary structure (DSSP, 8-state):
----------------------------SS-HHHHHHHHHHHHHHHHHHHHHHHHHHHHHHHHHHHHHHHHHHHHHHHHHHHHHHHHHHHHHHHHHHHHHHHHHHHHHHHHHHHHHHHHHHHHHHHHHHHHHHHHHSTT--HHHHHHHHHHHHHHHHHHHHHHHHHHHHHHHHHHHH-